Protein AF-A0A354GK60-F1 (afdb_monomer)

pLDDT: mean 91.25, std 7.09, range [59.44, 97.88]

Mean predicted aligned error: 4.76 Å

Radius of gyration: 16.98 Å; Cα contacts (8 Å, |Δi|>4): 91; chains: 1; bounding box: 36×36×42 Å

Secondary structure (DSSP, 8-state):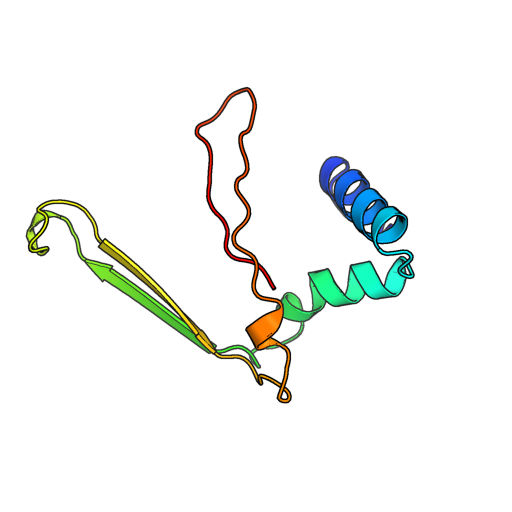
--TTS-HHHHHHHHHHHHHHT--HHHHHHHHHGGGS-TT-EEEEEEE-GGGSTTSS-EEEEEEE---TTTGGGG-EE--B--SSS--B--EE-

Structure (mmCIF, N/CA/C/O backbone):
data_AF-A0A354GK60-F1
#
_entry.id   AF-A0A354GK60-F1
#
loop_
_atom_site.group_PDB
_atom_site.id
_atom_site.type_symbol
_atom_site.label_atom_id
_atom_site.label_alt_id
_atom_site.label_comp_id
_atom_site.label_asym_id
_atom_site.label_entity_id
_atom_site.label_seq_id
_atom_site.pdbx_PDB_ins_code
_atom_site.Cartn_x
_atom_site.Cartn_y
_atom_site.Cartn_z
_atom_site.occupancy
_atom_site.B_iso_or_equiv
_atom_site.auth_seq_id
_atom_site.auth_comp_id
_atom_site.auth_asym_id
_atom_site.auth_atom_id
_atom_site.pdbx_PDB_model_num
ATOM 1 N N . MET A 1 1 ? 8.921 9.355 -16.924 1.00 85.94 1 MET A N 1
ATOM 2 C CA . MET A 1 1 ? 7.619 9.316 -16.222 1.00 85.94 1 MET A CA 1
ATOM 3 C C . MET A 1 1 ? 6.547 10.148 -16.932 1.00 85.94 1 MET A C 1
ATOM 5 O O . MET A 1 1 ? 6.905 11.128 -17.584 1.00 85.94 1 MET A O 1
ATOM 9 N N . VAL A 1 2 ? 5.259 9.801 -16.783 1.00 87.31 2 VAL A N 1
ATOM 10 C CA . VAL A 1 2 ? 4.109 10.515 -17.385 1.00 87.31 2 VAL A CA 1
ATOM 11 C C . VAL A 1 2 ? 4.039 11.969 -16.903 1.00 87.31 2 VAL A C 1
ATOM 13 O O . VAL A 1 2 ? 4.068 12.237 -15.705 1.00 87.31 2 VAL A O 1
ATOM 16 N N . LYS A 1 3 ? 3.939 12.927 -17.835 1.00 90.75 3 LYS A N 1
ATOM 17 C CA . LYS A 1 3 ? 4.025 14.372 -17.540 1.00 90.75 3 LYS A CA 1
ATOM 18 C C . LYS A 1 3 ? 2.885 14.898 -16.658 1.00 90.75 3 LYS A C 1
ATOM 20 O O . LYS A 1 3 ? 3.095 15.873 -15.944 1.00 90.75 3 LYS A O 1
ATOM 25 N N . SER A 1 4 ? 1.703 14.287 -16.721 1.00 92.75 4 SER A N 1
ATOM 26 C CA . SER A 1 4 ? 0.529 14.704 -15.944 1.00 92.75 4 SER A CA 1
ATOM 27 C C . SER A 1 4 ? 0.609 14.342 -14.460 1.00 92.75 4 SER A C 1
ATOM 29 O O . SER A 1 4 ? -0.169 14.880 -13.679 1.00 92.75 4 SER A O 1
ATOM 31 N N . PHE A 1 5 ? 1.533 13.467 -14.050 1.00 94.56 5 PHE A N 1
ATOM 32 C CA . PHE A 1 5 ? 1.694 13.128 -12.638 1.00 94.56 5 PHE A CA 1
ATOM 33 C C . PHE A 1 5 ? 2.315 14.293 -11.850 1.00 94.56 5 PHE A C 1
ATOM 35 O O . PHE A 1 5 ? 3.215 14.975 -12.369 1.00 94.56 5 PHE A O 1
ATOM 42 N N . PRO A 1 6 ? 1.887 14.505 -10.588 1.00 96.19 6 PRO A N 1
ATOM 43 C CA . PRO A 1 6 ? 2.514 15.464 -9.685 1.00 96.19 6 PRO A CA 1
ATOM 44 C C . PRO A 1 6 ? 4.036 15.305 -9.647 1.00 96.19 6 PRO A C 1
ATOM 46 O O . PRO A 1 6 ? 4.563 14.202 -9.804 1.00 96.19 6 PRO A O 1
ATOM 49 N N . ALA A 1 7 ? 4.755 16.415 -9.466 1.00 95.94 7 ALA A N 1
ATOM 50 C CA . ALA A 1 7 ? 6.216 16.415 -9.528 1.00 95.94 7 ALA A CA 1
ATOM 51 C C . ALA A 1 7 ? 6.844 15.415 -8.550 1.00 95.94 7 ALA A C 1
ATOM 53 O O . ALA A 1 7 ? 7.701 14.635 -8.960 1.00 95.94 7 ALA A O 1
ATOM 54 N N . ASP A 1 8 ? 6.345 15.379 -7.318 1.00 93.50 8 ASP A N 1
ATOM 55 C CA . ASP A 1 8 ? 6.875 14.509 -6.270 1.00 93.50 8 ASP A CA 1
ATOM 56 C C . ASP A 1 8 ? 6.627 13.029 -6.589 1.00 93.50 8 ASP A C 1
ATOM 58 O O . ASP A 1 8 ? 7.530 12.206 -6.470 1.00 93.50 8 ASP A O 1
ATOM 62 N N . TYR A 1 9 ? 5.461 12.691 -7.148 1.00 94.44 9 TYR A N 1
ATOM 63 C CA . TYR A 1 9 ? 5.151 11.312 -7.548 1.00 94.44 9 TYR A CA 1
ATOM 64 C C . TYR A 1 9 ? 6.032 10.859 -8.712 1.00 94.44 9 TYR A C 1
ATOM 66 O O . TYR A 1 9 ? 6.459 9.707 -8.772 1.00 94.44 9 TYR A O 1
ATOM 74 N N . ARG A 1 10 ? 6.381 11.772 -9.629 1.00 95.81 10 ARG A N 1
ATOM 75 C CA . ARG A 1 10 ? 7.349 11.458 -10.687 1.00 95.81 10 ARG A CA 1
ATOM 76 C C . ARG A 1 10 ? 8.727 11.138 -10.111 1.00 95.81 10 ARG A C 1
ATOM 78 O O . ARG A 1 10 ? 9.380 10.239 -10.631 1.00 95.81 10 ARG A O 1
ATOM 85 N N . VAL A 1 11 ? 9.162 11.838 -9.061 1.00 96.00 11 VAL A N 1
ATOM 86 C CA . VAL A 1 11 ? 10.433 11.553 -8.373 1.00 96.00 11 VAL A CA 1
ATOM 87 C C . VAL A 1 11 ? 10.396 10.172 -7.717 1.00 96.00 11 VAL A C 1
ATOM 89 O O . VAL A 1 11 ? 11.329 9.390 -7.911 1.00 96.00 11 VAL A O 1
ATOM 92 N N . GLU A 1 12 ? 9.317 9.846 -7.005 1.00 93.88 12 GLU A N 1
ATOM 93 C CA . GLU A 1 12 ? 9.143 8.542 -6.356 1.00 93.88 12 GLU A CA 1
ATOM 94 C C . GLU A 1 12 ? 9.133 7.390 -7.369 1.00 93.88 12 GLU A C 1
ATOM 96 O O . GLU A 1 12 ? 9.903 6.438 -7.237 1.00 93.88 12 GLU A O 1
ATOM 101 N N . MET A 1 13 ? 8.344 7.495 -8.440 1.00 95.56 13 MET A N 1
ATOM 102 C CA . MET A 1 13 ? 8.259 6.439 -9.452 1.00 95.56 13 MET A CA 1
ATOM 103 C C . MET A 1 13 ? 9.571 6.256 -10.232 1.00 95.56 13 MET A C 1
ATOM 105 O O . MET A 1 13 ? 9.923 5.134 -10.592 1.00 95.56 13 MET A O 1
ATOM 109 N N . GLU A 1 14 ? 10.333 7.329 -10.477 1.00 96.19 14 GLU A N 1
ATOM 110 C CA . GLU A 1 14 ? 11.676 7.218 -11.068 1.00 96.19 14 GLU A CA 1
ATOM 111 C C . GLU A 1 14 ? 12.664 6.556 -10.095 1.00 96.19 14 GLU A C 1
ATOM 113 O O . GLU A 1 14 ? 13.548 5.811 -10.525 1.00 96.19 14 GLU A O 1
ATOM 118 N N . ALA A 1 15 ? 12.518 6.783 -8.786 1.00 96.12 15 ALA A N 1
ATOM 119 C CA . ALA A 1 15 ? 13.314 6.087 -7.781 1.00 96.12 15 ALA A CA 1
ATOM 120 C C . ALA A 1 15 ? 12.992 4.585 -7.744 1.00 96.12 15 ALA A C 1
ATOM 122 O O . ALA A 1 15 ? 13.926 3.782 -7.677 1.00 96.12 15 ALA A O 1
ATOM 123 N N . VAL A 1 16 ? 11.715 4.203 -7.861 1.00 95.12 16 VAL A N 1
ATOM 124 C CA . VAL A 1 16 ? 11.290 2.797 -7.979 1.00 95.12 16 VAL A CA 1
ATOM 125 C C . VAL A 1 16 ? 11.880 2.159 -9.234 1.00 95.12 16 VAL A C 1
ATOM 127 O O . VAL A 1 16 ? 12.577 1.154 -9.120 1.00 95.12 16 VAL A O 1
ATOM 130 N N . ALA A 1 17 ? 11.683 2.769 -10.408 1.00 96.75 17 ALA A N 1
ATOM 131 C CA . ALA A 1 17 ? 12.202 2.250 -11.677 1.00 96.75 17 ALA A CA 1
ATOM 132 C C . ALA A 1 17 ? 13.720 2.023 -11.619 1.00 96.75 17 ALA A C 1
ATOM 134 O O . ALA A 1 17 ? 14.208 0.940 -11.941 1.00 96.75 17 ALA A O 1
ATOM 135 N N . ARG A 1 18 ? 14.468 3.015 -11.117 1.00 97.12 18 ARG A N 1
ATOM 136 C CA . ARG A 1 18 ? 15.927 2.924 -10.980 1.00 97.12 18 ARG A CA 1
ATOM 137 C C . ARG A 1 18 ? 16.359 1.837 -9.997 1.00 97.12 18 ARG A C 1
ATOM 139 O O . ARG A 1 18 ? 17.295 1.106 -10.295 1.00 97.12 18 ARG A O 1
ATOM 146 N N . SER A 1 19 ? 15.722 1.748 -8.830 1.00 96.50 19 SER A N 1
ATOM 147 C CA . SER A 1 19 ? 16.158 0.840 -7.756 1.00 96.50 19 SER A CA 1
ATOM 148 C C . SER A 1 19 ? 15.769 -0.612 -8.028 1.00 96.50 19 SER A C 1
ATOM 150 O O . SER A 1 19 ? 16.510 -1.520 -7.669 1.00 96.50 19 SER A O 1
ATOM 152 N N . ALA A 1 20 ? 14.630 -0.824 -8.688 1.00 94.31 20 ALA A N 1
ATOM 153 C CA . ALA A 1 20 ? 14.163 -2.144 -9.096 1.00 94.31 20 ALA A CA 1
ATOM 154 C C . ALA A 1 20 ? 14.767 -2.614 -10.432 1.00 94.31 20 ALA A C 1
ATOM 156 O O . ALA A 1 20 ? 14.556 -3.759 -10.818 1.00 94.31 20 ALA A O 1
ATOM 157 N N . GLY A 1 21 ? 15.477 -1.742 -11.164 1.00 96.62 21 GLY A N 1
ATOM 158 C CA . GLY A 1 21 ? 15.929 -2.031 -12.530 1.00 96.62 21 GLY A CA 1
ATOM 159 C C . GLY A 1 21 ? 14.770 -2.253 -13.509 1.00 96.62 21 GLY A C 1
ATOM 160 O O . GLY A 1 21 ? 14.926 -2.967 -14.496 1.00 96.62 21 GLY A O 1
ATOM 161 N N . ALA A 1 22 ? 13.602 -1.682 -13.213 1.00 96.06 22 ALA A N 1
ATOM 162 C CA . ALA A 1 22 ? 12.376 -1.887 -13.968 1.00 96.06 22 ALA A CA 1
ATOM 163 C C . ALA A 1 22 ? 12.198 -0.819 -15.052 1.00 96.06 22 ALA A C 1
ATOM 165 O O . ALA A 1 22 ? 12.604 0.336 -14.899 1.00 96.06 22 ALA A O 1
ATOM 166 N N . ASP A 1 23 ? 11.531 -1.206 -16.137 1.00 96.69 23 ASP A N 1
ATOM 167 C CA . ASP A 1 23 ? 11.126 -0.272 -17.178 1.00 96.69 23 ASP A CA 1
ATOM 168 C C . ASP A 1 23 ? 10.100 0.753 -16.648 1.00 96.69 23 ASP A C 1
ATOM 170 O O . ASP A 1 23 ? 9.233 0.449 -15.823 1.00 96.69 23 ASP A O 1
ATOM 174 N N . ARG A 1 24 ? 10.197 1.996 -17.132 1.00 95.06 24 ARG A N 1
ATOM 175 C CA . ARG A 1 24 ? 9.373 3.119 -16.657 1.00 95.06 24 ARG A CA 1
ATOM 176 C C . ARG A 1 24 ? 7.895 2.937 -16.978 1.00 95.06 24 ARG A C 1
ATOM 178 O O . ARG A 1 24 ? 7.051 3.323 -16.163 1.00 95.06 24 ARG A O 1
ATOM 185 N N . ASP A 1 25 ? 7.578 2.369 -18.135 1.00 94.44 25 ASP A N 1
ATOM 186 C CA . ASP A 1 25 ? 6.193 2.133 -18.530 1.00 94.44 25 ASP A CA 1
ATOM 187 C C . ASP A 1 25 ? 5.617 0.977 -17.712 1.00 94.44 25 ASP A C 1
ATOM 189 O O . ASP A 1 25 ? 4.485 1.067 -17.243 1.00 94.44 25 ASP A O 1
ATOM 193 N N . THR A 1 26 ? 6.431 -0.036 -17.399 1.00 94.75 26 THR A N 1
ATOM 194 C CA . THR A 1 26 ? 6.057 -1.110 -16.462 1.00 94.75 26 THR A CA 1
ATOM 195 C C . THR A 1 26 ? 5.714 -0.563 -15.074 1.00 94.75 26 THR A C 1
ATOM 197 O O . THR A 1 26 ? 4.658 -0.890 -14.534 1.00 94.75 26 THR A O 1
ATOM 200 N N . VAL A 1 27 ? 6.548 0.316 -14.505 1.00 94.69 27 VAL A N 1
ATOM 201 C CA . VAL A 1 27 ? 6.262 0.968 -13.210 1.00 94.69 27 VAL A CA 1
ATOM 202 C C . VAL A 1 27 ? 4.994 1.824 -13.283 1.00 94.69 27 VAL A C 1
ATOM 204 O O . VAL A 1 27 ? 4.200 1.834 -12.341 1.00 94.69 27 VAL A O 1
ATOM 207 N N . THR A 1 28 ? 4.775 2.512 -14.405 1.00 93.50 28 THR A N 1
ATOM 208 C CA . THR A 1 28 ? 3.564 3.313 -14.630 1.00 93.50 28 THR A CA 1
ATOM 209 C C . THR A 1 28 ? 2.315 2.441 -14.657 1.00 93.50 28 THR A C 1
ATOM 211 O O . THR A 1 28 ? 1.348 2.735 -13.955 1.00 93.50 28 THR A O 1
ATOM 214 N N . VAL A 1 29 ? 2.338 1.347 -15.419 1.00 91.88 29 VAL A N 1
ATOM 215 C CA . VAL A 1 29 ? 1.223 0.401 -15.492 1.00 91.88 29 VAL A CA 1
ATOM 216 C C . VAL A 1 29 ? 0.976 -0.225 -14.126 1.00 91.88 29 VAL A C 1
ATOM 218 O O . VAL A 1 29 ? -0.161 -0.217 -13.680 1.00 91.88 29 VAL A O 1
ATOM 221 N N . ALA A 1 30 ? 2.010 -0.685 -13.418 1.00 89.50 30 ALA A N 1
ATOM 222 C CA . ALA A 1 30 ? 1.855 -1.303 -12.100 1.00 89.50 30 ALA A CA 1
ATOM 223 C C . ALA A 1 30 ? 1.141 -0.381 -11.092 1.00 89.50 30 ALA A C 1
ATOM 225 O O . ALA A 1 30 ? 0.259 -0.831 -10.366 1.00 89.50 30 ALA A O 1
ATOM 226 N N . ASN A 1 31 ? 1.462 0.917 -11.100 1.00 91.12 31 ASN A N 1
ATOM 227 C CA . ASN A 1 31 ? 0.861 1.897 -10.187 1.00 91.12 31 ASN A CA 1
ATOM 228 C C . ASN A 1 31 ? -0.501 2.436 -10.648 1.00 91.12 31 ASN A C 1
ATOM 230 O O . ASN A 1 31 ? -1.203 3.031 -9.841 1.00 91.12 31 ASN A O 1
ATOM 234 N N . THR A 1 32 ? -0.885 2.231 -11.911 1.00 90.25 32 THR A N 1
ATOM 235 C CA . THR A 1 32 ? -2.195 2.658 -12.445 1.00 90.25 32 THR A CA 1
ATOM 236 C C . THR A 1 32 ? -3.138 1.491 -12.731 1.00 90.25 32 THR A C 1
ATOM 238 O O . THR A 1 32 ? -4.306 1.679 -13.061 1.00 90.25 32 THR A O 1
ATOM 241 N N . PHE A 1 33 ? -2.665 0.253 -12.575 1.00 86.31 33 PHE A N 1
ATOM 242 C CA . PHE A 1 33 ? -3.444 -0.955 -12.825 1.00 86.31 33 PHE A CA 1
ATOM 243 C C . PHE A 1 33 ? -4.698 -1.022 -11.943 1.00 86.31 33 PHE A C 1
ATOM 245 O O . PHE A 1 33 ? -5.758 -1.464 -12.392 1.00 86.31 33 PHE A O 1
ATOM 252 N N . PHE A 1 34 ? -4.592 -0.518 -10.712 1.00 80.69 34 PHE A N 1
ATOM 253 C CA . PHE A 1 34 ? -5.698 -0.431 -9.760 1.00 80.69 34 PHE A CA 1
ATOM 254 C C . PHE A 1 34 ? -6.786 0.575 -10.171 1.00 80.69 34 PHE A C 1
ATOM 256 O O . PHE A 1 34 ? -7.924 0.435 -9.727 1.00 80.69 34 PHE A O 1
ATOM 263 N N . ASP A 1 35 ? -6.482 1.529 -11.056 1.00 85.50 35 ASP A N 1
ATOM 264 C CA . ASP A 1 35 ? -7.445 2.520 -11.554 1.00 85.50 35 ASP A CA 1
ATOM 265 C C . ASP A 1 35 ? -8.289 1.989 -12.725 1.00 85.50 35 ASP A C 1
ATOM 267 O O . ASP A 1 35 ? -9.356 2.524 -13.031 1.00 85.50 35 ASP A O 1
ATOM 271 N N . LEU A 1 36 ? -7.820 0.940 -13.413 1.00 73.81 36 LEU A N 1
ATOM 272 C CA . LEU A 1 36 ? -8.336 0.568 -14.732 1.00 73.81 36 LEU A CA 1
ATOM 273 C C . LEU A 1 36 ? -9.662 -0.216 -14.712 1.00 73.81 36 LEU A C 1
ATOM 275 O O . LEU A 1 36 ? -10.359 -0.176 -15.727 1.00 73.81 36 LEU A O 1
ATOM 279 N N . LYS A 1 37 ? -10.053 -0.916 -13.628 1.00 59.44 37 LYS A N 1
ATOM 280 C CA . LYS A 1 37 ? -11.333 -1.672 -13.555 1.00 59.44 37 LYS A CA 1
ATOM 281 C C . LYS A 1 37 ? -11.801 -2.052 -12.140 1.00 59.44 37 LYS A C 1
ATOM 283 O O . LYS A 1 37 ? -11.000 -2.298 -11.249 1.00 59.44 37 LYS A O 1
ATOM 288 N N . SER A 1 38 ? -13.112 -2.301 -12.010 1.00 64.06 38 SER A N 1
ATOM 289 C CA . SER A 1 38 ? -13.822 -2.906 -10.859 1.00 64.06 38 SER A CA 1
ATOM 290 C C . SER A 1 38 ? -13.459 -4.371 -10.532 1.00 64.06 38 SER A C 1
ATOM 292 O O . SER A 1 38 ? -14.258 -5.079 -9.928 1.00 64.06 38 SER A O 1
ATOM 294 N N . THR A 1 39 ? -12.295 -4.869 -10.954 1.00 68.81 39 THR A N 1
ATOM 295 C CA . THR A 1 39 ? -11.863 -6.263 -10.711 1.00 68.81 39 THR A CA 1
ATOM 296 C C . THR A 1 39 ? -11.426 -6.491 -9.257 1.00 68.81 39 THR A C 1
ATOM 298 O O . THR A 1 39 ? -11.269 -7.628 -8.819 1.00 68.81 39 THR A O 1
ATOM 301 N N . PHE A 1 40 ? -11.226 -5.408 -8.507 1.00 79.25 40 PHE A N 1
ATOM 302 C CA . PHE A 1 40 ? -10.865 -5.425 -7.096 1.00 79.25 40 PHE A CA 1
ATOM 303 C C . PHE A 1 40 ? -12.118 -5.227 -6.254 1.00 79.25 40 PHE A C 1
ATOM 305 O O . PHE A 1 40 ? -12.859 -4.263 -6.462 1.00 79.25 40 PHE A O 1
ATOM 312 N N . CYS A 1 41 ? -12.321 -6.096 -5.269 1.00 86.75 41 CYS A N 1
ATOM 313 C CA 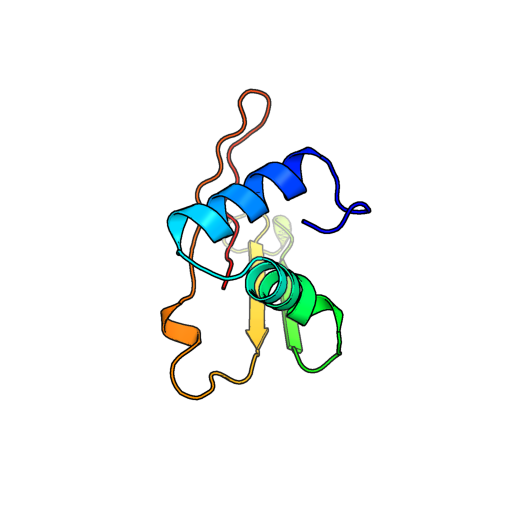. CYS A 1 41 ? -13.370 -5.904 -4.278 1.00 86.75 41 CYS A CA 1
ATOM 314 C C . CYS A 1 41 ? -12.756 -5.400 -2.974 1.00 86.75 41 CYS A C 1
ATOM 316 O O . CYS A 1 41 ? -11.599 -5.664 -2.629 1.00 86.75 41 CYS A O 1
ATOM 318 N N . CYS A 1 42 ? -13.541 -4.631 -2.232 1.00 90.50 42 CYS A N 1
ATOM 319 C CA . CYS A 1 42 ? -13.183 -4.271 -0.877 1.00 90.50 42 CYS A CA 1
ATOM 320 C C . CYS A 1 42 ? -14.421 -4.262 0.002 1.00 90.50 42 CYS A C 1
ATOM 322 O O . CYS A 1 42 ? -15.511 -3.890 -0.426 1.00 90.50 42 CYS A O 1
ATOM 324 N N . SER A 1 43 ? -14.216 -4.663 1.248 1.00 93.88 43 SER A N 1
ATOM 325 C CA . SER A 1 43 ? -15.164 -4.437 2.329 1.00 93.88 43 SER A CA 1
ATOM 326 C C . SER A 1 43 ? -14.480 -3.545 3.347 1.00 93.88 43 SER A C 1
ATOM 328 O O . SER A 1 43 ? -13.319 -3.783 3.683 1.00 93.88 43 SER A O 1
ATOM 330 N N . VAL A 1 44 ? -15.181 -2.522 3.822 1.00 96.06 44 VAL A N 1
ATOM 331 C CA . VAL A 1 44 ? -14.692 -1.590 4.840 1.00 96.06 44 VAL A CA 1
ATOM 332 C C . VAL A 1 44 ? -15.670 -1.616 6.003 1.00 96.06 44 VAL A C 1
ATOM 334 O O . VAL A 1 44 ? -16.881 -1.569 5.800 1.00 96.06 44 VAL A O 1
ATOM 337 N N . LEU A 1 45 ? -15.139 -1.689 7.219 1.00 96.88 45 LEU A N 1
ATOM 338 C CA . LEU A 1 45 ? -15.907 -1.615 8.451 1.00 96.88 45 LEU A CA 1
ATOM 339 C C . LEU A 1 45 ? -15.331 -0.510 9.330 1.00 96.88 45 LEU A C 1
ATOM 341 O O . LEU A 1 45 ? -14.129 -0.471 9.597 1.00 96.88 45 LEU A O 1
ATOM 345 N N . MET A 1 46 ? -16.216 0.349 9.820 1.00 97.69 46 MET A N 1
ATOM 346 C CA . MET A 1 46 ? -15.897 1.328 10.846 1.00 97.69 46 MET A CA 1
ATOM 347 C C . MET A 1 46 ? -16.859 1.153 12.016 1.00 97.69 46 MET A C 1
ATOM 349 O O . MET A 1 46 ? -18.073 1.084 11.827 1.00 97.69 46 MET A O 1
ATOM 353 N N . VAL A 1 47 ? -16.308 1.087 13.224 1.00 97.75 47 VAL A N 1
ATOM 354 C CA . VAL A 1 47 ? -17.067 1.055 14.475 1.00 97.75 47 VAL A CA 1
ATOM 355 C C . VAL A 1 47 ? -16.730 2.318 15.251 1.00 97.75 47 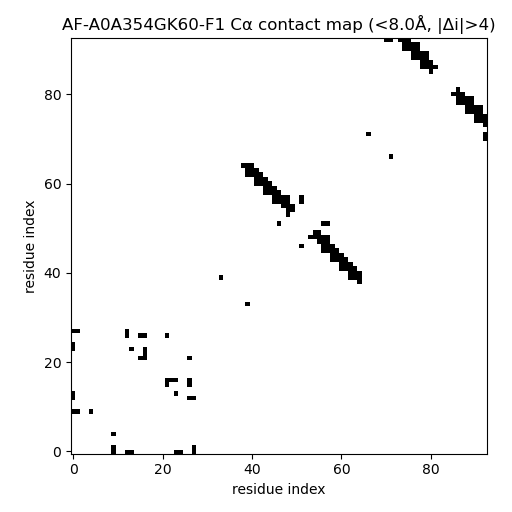VAL A C 1
ATOM 357 O O . VAL A 1 47 ? -15.570 2.565 15.576 1.00 97.75 47 VAL A O 1
ATOM 360 N N . GLU A 1 48 ? -17.746 3.126 15.536 1.00 97.88 48 GLU A N 1
ATOM 361 C CA . GLU A 1 48 ? -17.599 4.336 16.344 1.00 97.88 48 GLU A CA 1
ATOM 362 C C . GLU A 1 48 ? -17.177 3.989 17.776 1.00 97.88 48 GLU A C 1
ATOM 364 O O . GLU A 1 48 ? -17.589 2.962 18.318 1.00 97.88 48 GLU A O 1
ATOM 369 N N . GLY A 1 49 ? -16.398 4.868 18.411 1.00 97.75 49 GLY A N 1
ATOM 370 C CA . GLY A 1 49 ? -15.863 4.651 19.762 1.00 97.75 49 GLY A CA 1
ATOM 371 C C . GLY A 1 49 ? -16.902 4.213 20.802 1.00 97.75 49 GLY A C 1
ATOM 372 O O . GLY A 1 49 ? -16.686 3.188 21.446 1.00 97.75 49 GLY A O 1
ATOM 373 N N . PRO A 1 50 ? -18.071 4.882 20.911 1.00 97.88 50 PRO A N 1
ATOM 374 C CA . PRO A 1 50 ? -19.121 4.483 21.854 1.00 97.88 50 PRO A CA 1
ATOM 375 C C . PRO A 1 50 ? -19.701 3.078 21.623 1.00 97.88 50 PRO A C 1
ATOM 377 O O . PRO A 1 50 ? -20.385 2.547 22.493 1.00 97.88 50 PRO A O 1
ATOM 380 N N . ARG A 1 51 ? -19.466 2.483 20.447 1.00 97.31 51 ARG A N 1
ATOM 381 C CA . ARG A 1 51 ? -19.963 1.159 20.045 1.00 97.31 51 ARG A CA 1
ATOM 382 C C . ARG A 1 51 ? -18.865 0.093 20.025 1.00 97.31 51 ARG A C 1
ATOM 384 O O . ARG A 1 51 ? -19.137 -1.042 19.640 1.00 97.31 51 ARG A O 1
ATOM 391 N N . SER A 1 52 ? -17.637 0.447 20.397 1.00 97.50 52 SER A N 1
ATOM 392 C CA . SER A 1 52 ? -16.478 -0.438 20.366 1.00 97.50 52 SER A CA 1
ATOM 393 C C . SER A 1 52 ? -16.079 -0.871 21.780 1.00 97.50 52 SER A C 1
ATOM 395 O O . SER A 1 52 ? -16.186 -0.108 22.738 1.00 97.50 52 SER A O 1
ATOM 397 N N . ALA A 1 53 ? -15.560 -2.094 21.913 1.00 94.62 53 ALA A N 1
ATOM 398 C CA . ALA A 1 53 ? -15.051 -2.602 23.189 1.00 94.62 53 ALA A CA 1
ATOM 399 C C . ALA A 1 53 ? -13.771 -1.884 23.665 1.00 94.62 53 ALA A C 1
ATOM 401 O O . ALA A 1 53 ? -13.395 -2.014 24.827 1.00 94.62 53 ALA A O 1
ATOM 402 N N . THR A 1 54 ? -13.091 -1.140 22.783 1.00 95.75 54 THR A N 1
ATOM 403 C CA . THR A 1 54 ? -11.873 -0.387 23.120 1.00 95.75 54 THR A CA 1
ATOM 404 C C . THR A 1 54 ? -12.168 1.052 23.542 1.00 95.75 54 THR A C 1
ATOM 406 O O . THR A 1 54 ? -11.257 1.754 23.974 1.00 95.75 54 THR A O 1
ATOM 409 N N . GLY A 1 55 ? -13.409 1.526 23.371 1.00 96.50 55 GLY A N 1
ATOM 410 C CA . GLY A 1 55 ? -13.798 2.928 23.557 1.00 96.50 55 GLY A CA 1
ATOM 411 C C . GLY A 1 55 ? -13.274 3.886 22.474 1.00 96.50 55 GLY A C 1
ATOM 412 O O . GLY A 1 55 ? -13.698 5.039 22.420 1.00 96.50 55 GLY A O 1
ATOM 413 N N . GLY A 1 56 ? -12.382 3.426 21.589 1.00 96.94 56 GLY A N 1
ATOM 414 C CA . GLY A 1 56 ? -11.870 4.168 20.435 1.00 96.94 56 GLY A CA 1
ATOM 415 C C . GLY A 1 56 ? -12.505 3.713 19.120 1.00 96.94 56 GLY A C 1
ATOM 416 O O . GLY A 1 56 ? -13.096 2.634 19.044 1.00 96.94 56 GLY A O 1
ATOM 417 N N . VAL A 1 57 ? -12.375 4.532 18.070 1.00 97.69 57 VAL A N 1
ATOM 418 C CA . VAL A 1 57 ? -12.809 4.154 16.715 1.00 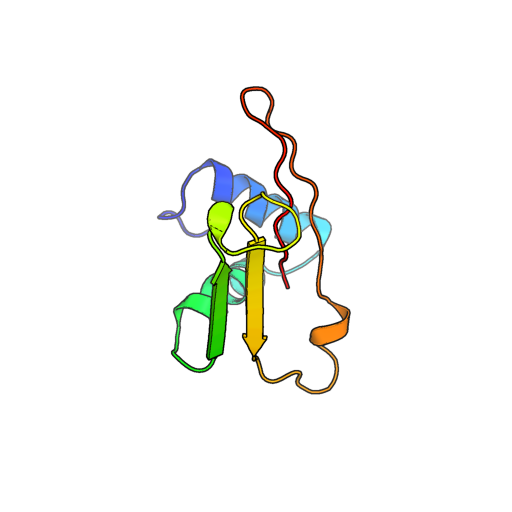97.69 57 VAL A CA 1
ATOM 419 C C . VAL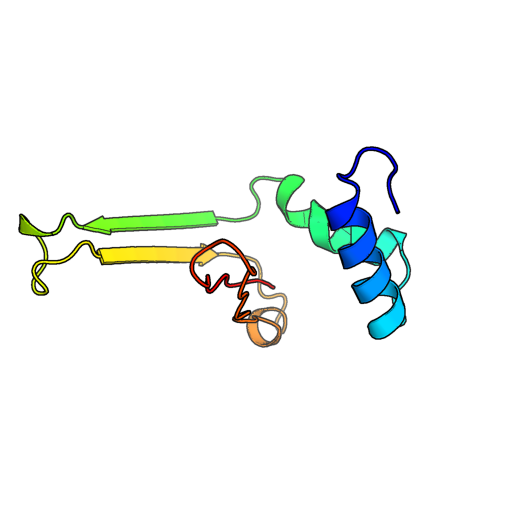 A 1 57 ? -12.001 2.946 16.244 1.00 97.69 57 VAL A C 1
ATOM 421 O O . VAL A 1 57 ? -10.772 2.957 16.304 1.00 97.69 57 VAL A O 1
ATOM 424 N N . LEU A 1 58 ? -12.691 1.921 15.748 1.00 96.94 58 LEU A N 1
ATOM 425 C CA . LEU A 1 58 ? -12.069 0.800 15.048 1.00 96.94 58 LEU A CA 1
ATOM 426 C C . LEU A 1 58 ? -12.325 0.959 13.554 1.00 96.94 58 LEU A C 1
ATOM 428 O O . LEU A 1 58 ? -13.460 1.178 13.135 1.00 96.94 58 LEU A O 1
ATOM 432 N N . PHE A 1 59 ? -11.273 0.828 12.757 1.00 96.06 59 PHE A N 1
ATOM 433 C CA . PHE A 1 59 ? -11.341 0.909 11.306 1.00 96.06 59 PHE A CA 1
ATOM 434 C C . PHE A 1 59 ? -10.594 -0.278 10.707 1.00 96.06 59 PHE A C 1
ATOM 436 O O . PHE A 1 59 ? -9.452 -0.548 11.076 1.00 96.06 59 PHE A O 1
ATOM 443 N N . GLY A 1 60 ? -11.240 -0.987 9.788 1.00 95.00 60 GLY A N 1
ATOM 444 C CA . GLY A 1 60 ? -10.665 -2.149 9.126 1.00 95.00 60 GLY A CA 1
ATOM 445 C C . GLY A 1 60 ? -11.183 -2.291 7.705 1.00 95.00 60 GLY A C 1
ATOM 446 O O . GLY A 1 60 ? -12.272 -1.824 7.367 1.00 95.00 60 GLY A O 1
ATOM 447 N N . ARG A 1 61 ? -10.393 -2.952 6.861 1.00 95.25 61 ARG A N 1
ATOM 448 C CA . ARG A 1 61 ? -10.792 -3.281 5.495 1.00 95.25 61 ARG A CA 1
ATOM 449 C C . ARG A 1 61 ? -10.200 -4.609 5.035 1.00 95.25 61 ARG A C 1
ATOM 451 O O . ARG A 1 61 ? -9.079 -4.940 5.405 1.00 95.25 61 ARG A O 1
ATOM 458 N N . ASN A 1 62 ? -10.906 -5.292 4.141 1.00 92.81 62 ASN A N 1
ATOM 459 C CA . ASN A 1 62 ? -10.350 -6.362 3.309 1.00 92.81 62 ASN A CA 1
ATOM 460 C C . ASN A 1 62 ? -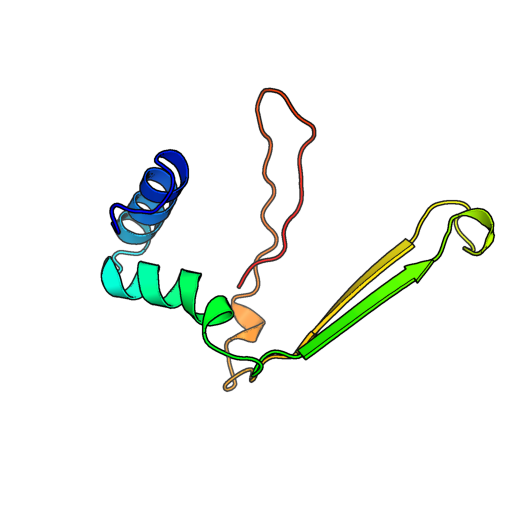10.053 -5.822 1.909 1.00 92.81 62 ASN A C 1
ATOM 462 O O . ASN A 1 62 ? -10.737 -4.902 1.449 1.00 92.81 62 ASN A O 1
ATOM 466 N N . LEU A 1 63 ? -9.030 -6.365 1.241 1.00 89.06 63 LEU A N 1
ATOM 467 C CA . LEU A 1 63 ? -8.731 -6.132 -0.176 1.00 89.06 63 LEU A CA 1
ATOM 468 C C . LEU A 1 63 ? -8.703 -7.457 -0.918 1.00 89.06 63 LEU A C 1
ATOM 470 O O . LEU A 1 63 ? -7.738 -8.213 -0.781 1.00 89.06 63 LEU A O 1
ATOM 474 N N . ASP A 1 64 ? -9.716 -7.676 -1.742 1.00 87.81 64 ASP A N 1
ATOM 475 C CA . ASP A 1 64 ? -9.854 -8.894 -2.517 1.00 87.81 64 ASP A CA 1
ATOM 476 C C . ASP A 1 64 ? -9.337 -8.638 -3.932 1.00 87.81 64 ASP A C 1
ATOM 478 O O . ASP A 1 64 ? -9.801 -7.744 -4.646 1.00 87.81 64 ASP A O 1
ATOM 482 N N . TYR A 1 65 ? -8.339 -9.423 -4.319 1.00 82.50 65 TYR A N 1
ATOM 483 C CA . TYR A 1 65 ? -7.710 -9.370 -5.629 1.00 82.50 65 TYR A CA 1
ATOM 484 C C . TYR A 1 65 ? -7.267 -10.780 -6.038 1.00 82.50 65 TYR A C 1
ATOM 486 O O . TYR A 1 65 ? -6.852 -11.542 -5.156 1.00 82.50 65 TYR A O 1
ATOM 494 N N . PRO A 1 66 ? -7.322 -11.153 -7.334 1.00 83.56 66 PRO A N 1
ATOM 495 C CA . PRO A 1 66 ? -6.760 -12.413 -7.799 1.00 83.56 66 PRO A CA 1
ATOM 496 C C . PRO A 1 66 ? -5.292 -12.550 -7.387 1.00 83.56 66 PRO A C 1
ATOM 498 O O . PRO A 1 66 ? -4.426 -11.811 -7.842 1.00 83.56 66 PRO A O 1
ATOM 501 N N . SER A 1 67 ? -4.995 -13.519 -6.520 1.00 82.62 67 SER A N 1
ATOM 502 C CA . SER A 1 67 ? -3.638 -13.705 -5.994 1.00 82.62 67 SER A CA 1
ATOM 503 C C . SER A 1 67 ? -2.638 -14.156 -7.059 1.00 82.62 67 SER A C 1
ATOM 505 O O . SER A 1 67 ? -1.434 -14.086 -6.824 1.00 82.62 67 SER A O 1
ATOM 507 N N . MET A 1 68 ? -3.121 -14.682 -8.191 1.00 85.00 68 MET A N 1
ATOM 508 C CA . MET A 1 68 ? -2.327 -15.344 -9.234 1.00 85.00 68 MET A CA 1
ATOM 509 C C . MET A 1 68 ? -1.359 -16.413 -8.686 1.00 85.00 68 MET A C 1
ATOM 511 O O . MET A 1 68 ? -0.413 -16.796 -9.362 1.00 85.00 68 MET A O 1
ATOM 515 N N . GLY A 1 69 ? -1.590 -16.896 -7.459 1.00 88.69 69 GLY A N 1
ATOM 516 C CA . GLY A 1 69 ? -0.726 -17.838 -6.748 1.00 88.69 69 GLY A CA 1
ATOM 517 C C . GLY A 1 69 ? 0.442 -17.227 -5.961 1.00 88.69 69 GLY A C 1
ATOM 518 O O . GLY A 1 69 ? 0.982 -17.931 -5.121 1.00 88.69 69 GLY A O 1
ATOM 519 N N . TYR A 1 70 ? 0.805 -15.951 -6.153 1.00 90.75 70 TYR A N 1
ATOM 520 C CA . TYR A 1 70 ? 2.031 -15.377 -5.554 1.00 90.75 70 TYR A CA 1
ATOM 521 C C . TYR A 1 70 ? 1.925 -13.908 -5.106 1.00 90.75 70 TYR A C 1
ATOM 523 O O . TYR A 1 70 ? 2.681 -13.461 -4.254 1.00 90.75 70 TYR A O 1
ATOM 531 N N . ILE A 1 71 ? 0.958 -13.132 -5.606 1.00 86.38 71 ILE A N 1
ATOM 532 C CA . ILE A 1 71 ? 0.906 -11.668 -5.400 1.00 86.38 71 ILE A CA 1
ATOM 533 C C . ILE A 1 71 ? 0.733 -11.285 -3.923 1.00 86.38 71 ILE A C 1
ATOM 535 O O . ILE A 1 71 ? 1.172 -10.225 -3.483 1.00 86.38 71 ILE A O 1
ATOM 539 N N . HIS A 1 72 ? 0.118 -12.159 -3.129 1.00 88.12 72 HIS A N 1
ATOM 540 C CA . HIS A 1 72 ? -0.065 -11.944 -1.698 1.00 88.12 72 HIS A CA 1
ATOM 541 C C . HIS A 1 72 ? 1.265 -11.834 -0.926 1.00 88.12 72 HIS A C 1
ATOM 543 O O . HIS A 1 72 ? 1.315 -11.087 0.053 1.00 88.12 72 HIS A O 1
ATOM 549 N N . GLU A 1 73 ? 2.332 -12.488 -1.397 1.00 91.81 73 GLU A N 1
ATOM 550 C CA . GLU A 1 73 ? 3.676 -12.460 -0.797 1.00 91.81 73 GLU A CA 1
ATOM 551 C C . GLU A 1 73 ? 4.387 -11.111 -0.981 1.00 91.81 73 GLU A C 1
ATOM 553 O O . GLU A 1 73 ? 5.309 -10.787 -0.239 1.00 91.81 73 GLU A O 1
ATOM 558 N N . HIS A 1 74 ? 3.926 -10.289 -1.928 1.00 89.94 74 HIS A N 1
ATOM 559 C CA . HIS A 1 74 ? 4.489 -8.970 -2.226 1.00 89.94 74 HIS A CA 1
ATOM 560 C C . HIS A 1 74 ? 3.747 -7.822 -1.524 1.00 89.94 74 HIS A C 1
ATOM 562 O O . HIS A 1 74 ? 3.939 -6.656 -1.853 1.00 89.94 74 HIS A O 1
ATOM 568 N N . THR A 1 75 ? 2.899 -8.131 -0.539 1.00 90.38 75 THR A N 1
ATOM 569 C CA . THR A 1 75 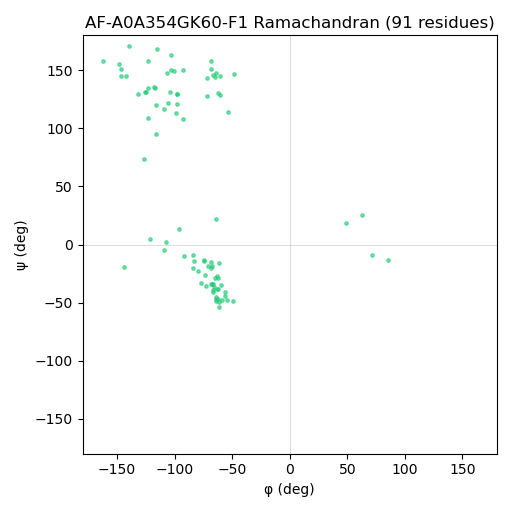? 2.213 -7.103 0.255 1.00 90.38 75 THR A CA 1
ATOM 570 C C . THR A 1 75 ? 3.197 -6.413 1.194 1.00 90.38 75 THR A C 1
ATOM 572 O O . THR A 1 75 ? 3.868 -7.072 1.987 1.00 90.38 75 THR A O 1
ATOM 575 N N . LEU A 1 76 ? 3.241 -5.083 1.154 1.00 92.44 76 LEU A N 1
ATOM 576 C CA . LEU A 1 76 ? 4.153 -4.271 1.953 1.00 92.44 76 LEU A CA 1
ATOM 577 C C . LEU A 1 76 ? 3.385 -3.352 2.901 1.00 92.44 76 LEU A C 1
ATOM 579 O O . LEU A 1 76 ? 2.430 -2.685 2.509 1.00 92.44 76 LEU A O 1
ATOM 583 N N . VAL A 1 77 ? 3.849 -3.279 4.149 1.00 94.69 77 VAL 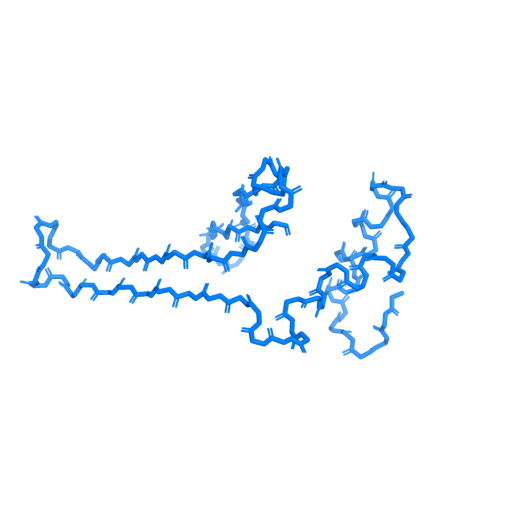A N 1
ATOM 584 C CA . VAL A 1 77 ? 3.480 -2.209 5.082 1.00 94.69 77 VAL A CA 1
ATOM 585 C C . VAL A 1 77 ? 4.602 -1.182 5.061 1.00 94.69 77 VAL A C 1
ATOM 587 O O . VAL A 1 77 ? 5.720 -1.470 5.491 1.00 94.69 77 VAL A O 1
ATOM 590 N N . THR A 1 78 ? 4.314 0.014 4.563 1.00 94.12 78 THR A N 1
ATOM 591 C CA . THR A 1 78 ? 5.305 1.088 4.470 1.00 94.12 78 THR A CA 1
ATOM 592 C C . THR A 1 78 ? 5.136 2.033 5.649 1.00 94.12 78 THR A C 1
ATOM 594 O O . THR A 1 78 ? 4.039 2.505 5.918 1.00 94.12 78 THR A O 1
ATOM 597 N N . VAL A 1 79 ? 6.224 2.339 6.354 1.00 94.56 79 VAL A N 1
ATOM 598 C CA . VAL A 1 79 ? 6.240 3.387 7.383 1.00 94.56 79 VAL A CA 1
ATOM 599 C C . VAL A 1 79 ? 6.681 4.684 6.714 1.00 94.56 79 VAL A C 1
ATOM 601 O O . VAL A 1 79 ? 7.857 4.831 6.382 1.00 94.56 79 VAL A O 1
ATOM 604 N N . TYR A 1 80 ? 5.764 5.631 6.527 1.00 92.25 80 TYR A N 1
ATOM 605 C CA . TYR A 1 80 ? 6.092 6.949 5.986 1.00 92.25 80 TYR A CA 1
ATOM 606 C C . TYR A 1 80 ? 6.055 8.000 7.095 1.00 92.25 80 TYR A C 1
ATOM 608 O O . TYR A 1 80 ? 5.044 8.178 7.773 1.00 92.25 80 TYR A O 1
ATOM 616 N N . ARG A 1 81 ? 7.177 8.697 7.300 1.00 94.44 81 ARG A N 1
ATOM 617 C CA . ARG A 1 81 ? 7.309 9.780 8.282 1.00 94.44 81 ARG A CA 1
ATOM 618 C C . ARG A 1 81 ? 7.602 11.094 7.543 1.00 94.44 81 ARG A C 1
ATOM 620 O O . ARG A 1 81 ? 8.771 11.355 7.263 1.00 94.44 81 ARG A O 1
ATOM 627 N N . PRO A 1 82 ? 6.578 11.909 7.242 1.00 89.06 82 PRO A N 1
ATOM 628 C CA . PRO A 1 82 ? 6.793 13.255 6.720 1.00 89.06 82 PRO A CA 1
ATOM 629 C C . PRO A 1 82 ? 7.418 14.157 7.795 1.00 89.06 82 PRO A C 1
ATOM 631 O O . PRO A 1 82 ? 7.326 13.879 8.993 1.00 89.06 82 PRO A O 1
ATOM 634 N N . THR A 1 83 ? 8.074 15.237 7.373 1.00 91.25 83 THR A N 1
ATOM 635 C CA . THR A 1 83 ? 8.766 16.178 8.273 1.00 91.25 83 THR A CA 1
ATOM 636 C C . THR A 1 83 ? 7.818 17.073 9.068 1.00 91.25 83 THR A C 1
ATOM 638 O O . THR A 1 83 ? 8.165 17.522 10.156 1.00 91.25 83 THR A O 1
ATOM 641 N N . ASP A 1 84 ? 6.626 17.327 8.538 1.00 93.44 84 ASP A N 1
ATOM 642 C CA . ASP A 1 84 ? 5.656 18.323 9.002 1.00 93.44 84 ASP A CA 1
ATOM 643 C C . ASP A 1 84 ? 4.293 17.719 9.388 1.00 93.44 84 ASP A C 1
ATOM 645 O O . ASP A 1 84 ? 3.374 18.441 9.772 1.00 93.44 84 ASP A O 1
ATOM 649 N N . ALA A 1 85 ? 4.161 16.390 9.355 1.00 89.81 85 ALA A N 1
ATOM 650 C CA . ALA A 1 85 ? 2.938 15.689 9.730 1.00 89.81 85 ALA A CA 1
ATOM 651 C C . ALA A 1 85 ? 3.216 14.412 10.539 1.00 89.81 85 ALA A C 1
ATOM 653 O O . ALA A 1 85 ? 4.352 13.971 10.726 1.00 89.81 85 ALA A O 1
ATOM 654 N N . LYS A 1 86 ? 2.150 13.812 11.081 1.00 92.00 86 LYS A N 1
ATOM 655 C CA . LYS A 1 86 ? 2.251 12.521 11.772 1.00 92.00 86 LYS A CA 1
ATOM 656 C C . LYS A 1 86 ? 2.620 11.424 10.773 1.00 92.00 86 LYS A C 1
ATOM 658 O O . LYS A 1 86 ? 2.183 11.448 9.627 1.00 92.00 86 LYS A O 1
ATOM 663 N N . ALA A 1 87 ? 3.406 10.453 11.237 1.00 92.44 87 ALA A N 1
ATOM 664 C CA . ALA A 1 87 ? 3.725 9.277 10.441 1.00 92.44 87 ALA A CA 1
ATOM 665 C C . ALA A 1 87 ? 2.449 8.500 10.080 1.00 92.44 87 ALA A C 1
ATOM 667 O O . ALA A 1 87 ? 1.524 8.414 10.892 1.00 92.44 87 ALA A O 1
ATOM 668 N N . CYS A 1 88 ? 2.426 7.915 8.887 1.00 92.31 88 CYS A N 1
ATOM 669 C CA . CYS A 1 88 ? 1.357 7.047 8.416 1.00 92.31 88 CYS A CA 1
ATOM 670 C C . CYS A 1 88 ? 1.902 5.671 8.008 1.00 92.31 88 CYS A C 1
ATOM 672 O O . CYS A 1 88 ? 3.096 5.495 7.755 1.00 92.31 88 CYS A O 1
ATOM 674 N N . LEU A 1 89 ? 1.006 4.685 8.003 1.00 93.81 89 LEU A N 1
ATOM 675 C CA . LEU A 1 89 ? 1.305 3.275 7.751 1.00 93.81 89 LEU A CA 1
ATOM 676 C C . LEU A 1 89 ? 0.399 2.738 6.632 1.00 93.81 89 LEU A C 1
ATOM 678 O O . LEU A 1 89 ? -0.580 2.045 6.921 1.00 93.81 89 LEU A O 1
ATOM 682 N N . PRO A 1 90 ? 0.640 3.102 5.362 1.00 90.94 90 PRO A N 1
ATOM 683 C CA . PRO A 1 90 ? -0.080 2.501 4.248 1.00 90.94 90 PRO A CA 1
ATOM 684 C C . PRO A 1 90 ? 0.296 1.027 4.046 1.00 90.94 90 PRO A C 1
ATOM 686 O O . PRO A 1 90 ? 1.423 0.601 4.309 1.00 90.94 90 PRO A O 1
ATOM 689 N N . VAL A 1 91 ? -0.664 0.265 3.522 1.00 90.25 91 VAL A N 1
ATOM 690 C CA . VAL A 1 91 ? -0.459 -1.100 3.029 1.00 90.25 91 VAL A CA 1
ATOM 691 C C . VAL A 1 91 ? -0.576 -1.070 1.508 1.00 90.25 91 VAL A C 1
ATOM 693 O O . VAL A 1 91 ? -1.639 -0.729 0.987 1.00 90.25 91 VAL A O 1
ATOM 696 N N . GLY A 1 92 ? 0.514 -1.395 0.817 1.00 85.12 92 GLY A N 1
ATOM 697 C CA . GLY A 1 92 ? 0.609 -1.457 -0.642 1.00 85.12 92 GLY A CA 1
ATOM 698 C C . GLY A 1 92 ? 0.882 -2.876 -1.142 1.00 85.12 92 GLY A C 1
ATOM 699 O O . GLY A 1 92 ? 1.191 -3.776 -0.357 1.00 85.12 92 GLY A O 1
ATOM 700 N N . ARG A 1 93 ? 0.753 -3.075 -2.452 1.00 73.69 93 ARG A N 1
ATOM 701 C CA . ARG A 1 93 ? 1.189 -4.275 -3.174 1.00 73.69 93 ARG A CA 1
ATOM 702 C C . ARG A 1 93 ? 1.898 -3.862 -4.455 1.00 73.69 93 ARG A C 1
ATOM 704 O O . ARG A 1 93 ? 1.575 -2.755 -4.939 1.00 73.69 93 ARG A O 1
#

Nearest PDB structures (foldseek):
  6pln-assembly2_B  TM=2.932E-01  e=1.096E+00  Pyrococcus furiosus
  8jkq-assembly2_F  TM=3.491E-01  e=3.288E+00  Homo sapiens
  6muu-assembly1_C  TM=4.636E-01  e=8.669E+00  Thermococcus onnurineus
  4pke-assembly1_A  TM=3.434E-01  e=6.275E+00  Caenorhabditis elegans

Foldseek 3Di:
DDPPDDPVVVVVLVVVCVVVVHDSVVSVCVVCVVVPDPQKDKDKDWDPLVRDPVSHIDIDMDIDHPCVVPVVVVWDFDWADDPPDHIDTDIDD

Sequence (93 aa):
MVKSFPADYRVEMEAVARSAGADRDTVTVANTFFDLKSTFCCSVLMVEGPRSATGGVLFGRNLDYPSMGYIHEHTLVTVYRPTDAKACLPVGR

Solvent-accessible surface area (backbone atoms only — not comparable to full-atom values): 5918 Å² tot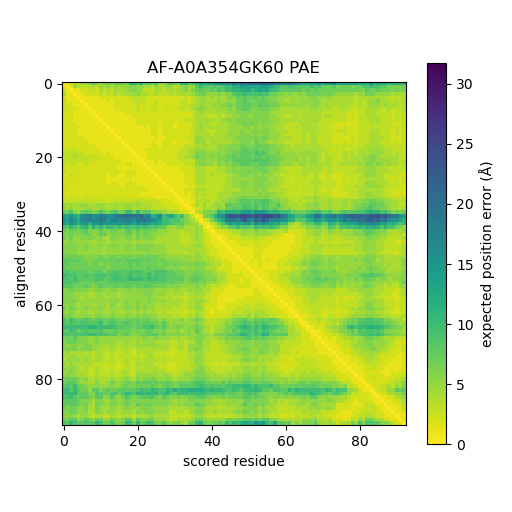al; per-residue (Å²): 122,72,83,88,51,56,71,66,58,43,54,53,53,51,49,48,19,64,75,70,73,44,56,63,65,57,52,50,46,66,74,45,54,78,76,73,56,87,77,57,48,72,50,79,49,75,39,56,21,96,78,33,98,78,60,44,72,45,77,50,70,52,80,47,60,87,41,88,90,55,55,70,79,56,56,41,78,45,83,45,70,55,97,88,54,79,66,48,74,54,76,50,111